Protein AF-A0A0A7XE29-F1 (afdb_monomer_lite)

Radius of gyration: 15.21 Å; chains: 1; bounding box: 36×23×38 Å

pLDDT: mean 97.55, std 1.5, range [86.81, 98.62]

Foldseek 3Di:
DVVVVVVLQVQCCVQVVQHDDPDDDPVNVVSCLDLSNLVSVLVVPPDPVVSVVSNLLSVLCVLQVCCVVPPDCCPPPVPSVVCNVVSVVVNVVD

InterPro domains:
  IPR024627 V(D)J recombination-activating protein 1 [PTHR11539] (1-94)
  IPR058556 V(D)J recombination-activating protein 1, ZnH2 domain [PF26104] (1-94)

Secondary structure (DSSP, 8-state):
-HHHHHHHHHHHHHHH-----SS--HHHHHHHSSHHHHHHHHTT---HHHHHHHHHHHHHHHHHHHHHHSS-HHHH-HHHHHTHHHHHHHHHH-

Organism: NCBI:txid318413

Structure (mmCIF, N/CA/C/O backbone):
data_AF-A0A0A7XE29-F1
#
_entry.id   AF-A0A0A7XE29-F1
#
loop_
_atom_site.group_PDB
_atom_site.id
_atom_site.type_symbol
_atom_site.label_atom_id
_atom_site.label_alt_id
_atom_site.label_comp_id
_atom_site.label_asym_id
_atom_site.label_entity_id
_atom_site.label_seq_id
_atom_site.pdbx_PDB_ins_code
_atom_site.Cartn_x
_atom_site.Cartn_y
_atom_site.Cartn_z
_atom_site.occupancy
_atom_site.B_iso_or_equiv
_atom_site.auth_seq_id
_atom_site.auth_comp_id
_atom_site.auth_asym_id
_atom_site.auth_atom_id
_atom_site.pdbx_PDB_model_num
ATOM 1 N N . ARG A 1 1 ? -6.156 14.280 15.704 1.00 86.81 1 ARG A N 1
ATOM 2 C CA . ARG A 1 1 ? -4.939 13.689 15.083 1.00 86.81 1 ARG A CA 1
ATOM 3 C C . ARG A 1 1 ? -4.352 12.551 15.930 1.00 86.81 1 ARG A C 1
ATOM 5 O O . ARG A 1 1 ? -4.450 11.422 15.482 1.00 86.81 1 ARG A O 1
ATOM 12 N N . LYS A 1 2 ? -3.891 12.778 17.175 1.00 92.19 2 LYS A N 1
ATOM 13 C CA . LYS A 1 2 ? -3.358 11.707 18.063 1.00 92.19 2 LYS A CA 1
ATOM 14 C C . LYS A 1 2 ? -4.292 10.490 18.249 1.00 92.19 2 LYS A C 1
ATOM 16 O O . LYS A 1 2 ? -3.834 9.357 18.189 1.00 92.19 2 LYS A O 1
ATOM 21 N N . LYS A 1 3 ? -5.607 10.714 18.398 1.00 95.81 3 LYS A N 1
ATOM 22 C CA . LYS A 1 3 ? -6.618 9.636 18.498 1.00 95.81 3 LYS A CA 1
ATOM 23 C C . LYS A 1 3 ? -6.666 8.723 17.259 1.00 95.81 3 LYS A C 1
ATOM 25 O O . LYS A 1 3 ? -6.800 7.512 17.398 1.00 95.81 3 LYS A O 1
ATOM 30 N N . TRP A 1 4 ? -6.522 9.296 16.061 1.00 96.94 4 TRP A N 1
ATOM 31 C CA . TRP A 1 4 ? -6.533 8.544 14.800 1.00 96.94 4 TRP A CA 1
ATOM 32 C C . TRP A 1 4 ? -5.295 7.658 14.668 1.00 96.94 4 TRP A C 1
ATOM 34 O O . TRP A 1 4 ? -5.422 6.484 14.344 1.00 96.94 4 TRP A O 1
ATOM 44 N N . GLN A 1 5 ? -4.120 8.187 15.024 1.00 96.75 5 GLN A N 1
ATOM 45 C CA . GLN A 1 5 ? -2.887 7.402 15.066 1.00 96.75 5 GLN A CA 1
ATOM 46 C C . GLN A 1 5 ? -3.004 6.224 16.044 1.00 96.75 5 GLN A C 1
ATOM 48 O O . GLN A 1 5 ? -2.747 5.092 15.659 1.00 96.75 5 GLN A O 1
ATOM 53 N N . ALA A 1 6 ? -3.486 6.461 17.270 1.00 97.19 6 ALA A N 1
ATOM 54 C CA . ALA A 1 6 ? -3.674 5.396 18.258 1.00 97.19 6 ALA A CA 1
ATOM 55 C C . ALA A 1 6 ? -4.667 4.311 17.793 1.00 97.19 6 ALA A C 1
ATOM 57 O O . ALA A 1 6 ? -4.493 3.133 18.105 1.00 97.19 6 ALA A O 1
ATOM 58 N N . THR A 1 7 ? -5.701 4.699 17.039 1.00 98.00 7 THR A N 1
ATOM 59 C CA . THR A 1 7 ? -6.679 3.762 16.462 1.00 98.00 7 THR A CA 1
ATOM 60 C C . THR A 1 7 ? -6.027 2.873 15.407 1.00 98.00 7 THR A C 1
ATOM 62 O O . THR A 1 7 ? -6.152 1.651 15.481 1.00 98.00 7 THR A O 1
ATOM 65 N N . LEU A 1 8 ? -5.277 3.476 14.480 1.00 98.00 8 LEU A N 1
ATOM 66 C CA . LEU A 1 8 ? -4.523 2.758 13.455 1.00 98.00 8 LEU A CA 1
ATOM 67 C C . LEU A 1 8 ? -3.501 1.802 14.084 1.00 98.00 8 LEU A C 1
ATOM 69 O O . LEU A 1 8 ? -3.496 0.614 13.778 1.00 98.00 8 LEU A O 1
ATOM 73 N N . ASP A 1 9 ? -2.697 2.298 15.022 1.00 97.81 9 ASP A N 1
ATOM 74 C CA . ASP A 1 9 ? -1.677 1.526 15.735 1.00 97.81 9 ASP A CA 1
ATOM 75 C C . ASP A 1 9 ? -2.276 0.313 16.462 1.00 97.81 9 ASP A C 1
ATOM 77 O O . ASP A 1 9 ? -1.753 -0.801 16.376 1.00 97.81 9 ASP A O 1
ATOM 81 N N . LYS A 1 10 ? -3.407 0.499 17.157 1.00 98.25 10 LYS A N 1
ATOM 82 C CA . LYS A 1 10 ? -4.117 -0.593 17.839 1.00 98.25 10 LYS A CA 1
ATOM 83 C C . LYS A 1 10 ? -4.627 -1.635 16.843 1.00 98.25 10 LYS A C 1
ATOM 85 O O . LYS A 1 10 ? -4.527 -2.832 17.115 1.00 98.25 10 LYS A O 1
ATOM 90 N N . HIS A 1 11 ? -5.169 -1.194 15.711 1.00 98.25 11 HIS A N 1
ATOM 91 C CA . HIS A 1 11 ? -5.719 -2.084 14.696 1.00 98.25 11 HIS A CA 1
ATOM 92 C C . HIS A 1 11 ? -4.622 -2.890 13.986 1.00 98.25 11 HIS A C 1
ATOM 94 O O . HIS A 1 11 ? -4.705 -4.116 13.939 1.00 98.25 11 HIS A O 1
ATOM 100 N N . LEU A 1 12 ? -3.542 -2.234 13.545 1.00 97.88 12 LEU A N 1
ATOM 101 C CA . LEU A 1 12 ? -2.386 -2.891 12.923 1.00 97.88 12 LEU A CA 1
ATOM 102 C C . LEU A 1 12 ? -1.701 -3.873 13.877 1.00 97.88 12 LEU A C 1
ATOM 104 O O . LEU A 1 12 ? -1.285 -4.957 13.468 1.00 97.88 12 LEU A O 1
ATOM 108 N N . ARG A 1 13 ? -1.639 -3.554 15.173 1.00 97.88 13 ARG A N 1
ATOM 109 C CA . ARG A 1 13 ? -1.149 -4.502 16.177 1.00 97.88 13 ARG A CA 1
ATOM 110 C C . ARG A 1 13 ? -2.045 -5.732 16.294 1.00 97.88 13 ARG A C 1
ATOM 112 O O . ARG A 1 13 ? -1.525 -6.834 16.408 1.00 97.88 13 ARG A O 1
ATOM 119 N N . LYS A 1 14 ? -3.369 -5.557 16.271 1.00 98.00 14 LYS A N 1
ATOM 120 C CA . LYS A 1 14 ? -4.334 -6.661 16.393 1.00 98.00 14 LYS A CA 1
ATOM 121 C C . LYS A 1 14 ? -4.352 -7.559 15.152 1.00 98.00 14 LYS A C 1
ATOM 123 O O . LYS A 1 14 ? -4.368 -8.772 15.305 1.00 98.00 14 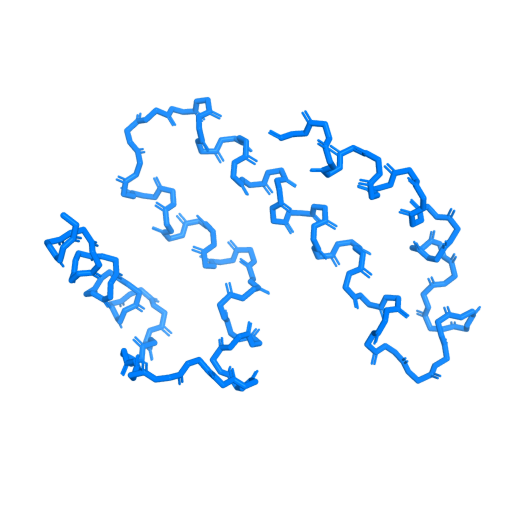LYS A O 1
ATOM 128 N N . LYS A 1 15 ? -4.374 -6.974 13.951 1.00 97.56 15 LYS A N 1
ATOM 129 C CA . LYS A 1 15 ? -4.522 -7.708 12.682 1.00 97.56 15 LYS A CA 1
ATOM 130 C C . LYS A 1 15 ? -3.204 -8.235 12.127 1.00 97.56 15 LYS A C 1
ATOM 132 O O . LYS A 1 15 ? -3.160 -9.352 11.639 1.00 97.56 15 LYS A O 1
ATOM 137 N N . MET A 1 16 ? -2.136 -7.446 12.245 1.00 95.81 16 MET A N 1
ATOM 138 C CA . MET A 1 16 ? -0.855 -7.707 11.577 1.00 95.81 16 MET A CA 1
ATOM 139 C C . MET A 1 16 ? 0.292 -7.995 12.556 1.00 95.81 16 MET A C 1
ATOM 141 O O . MET A 1 16 ? 1.442 -8.136 12.141 1.00 95.81 16 MET A O 1
ATOM 145 N N . ASN A 1 17 ? 0.023 -8.013 13.869 1.00 95.50 17 ASN A N 1
ATOM 146 C CA . ASN A 1 17 ? 1.046 -8.080 14.921 1.00 95.50 17 ASN A CA 1
ATOM 147 C C . ASN A 1 17 ? 2.154 -7.012 14.754 1.00 95.50 17 ASN A C 1
ATOM 149 O O . ASN A 1 17 ? 3.323 -7.216 15.101 1.00 95.50 17 ASN A O 1
ATOM 153 N N . LEU A 1 18 ? 1.795 -5.849 14.197 1.00 96.50 18 LEU A N 1
ATOM 154 C CA . LEU A 1 18 ? 2.714 -4.734 13.994 1.00 96.50 18 LEU A CA 1
ATOM 155 C C . LEU A 1 18 ? 2.767 -3.860 15.245 1.00 96.50 18 LEU A C 1
ATOM 157 O O . LEU A 1 18 ? 1.803 -3.186 15.602 1.00 96.50 18 LEU A O 1
ATOM 161 N N . LYS A 1 19 ? 3.912 -3.880 15.936 1.00 96.19 19 LYS A N 1
ATOM 162 C CA . LYS A 1 19 ? 4.148 -3.027 17.106 1.00 96.19 19 LYS A CA 1
ATOM 163 C C . LYS A 1 19 ? 4.359 -1.572 16.664 1.00 96.19 19 LYS A C 1
ATOM 165 O O . LYS A 1 19 ? 5.197 -1.354 15.789 1.00 96.19 19 LYS A O 1
ATOM 170 N N . PRO A 1 20 ? 3.681 -0.593 17.287 1.00 96.19 20 PRO A N 1
ATOM 171 C CA . PRO A 1 20 ? 3.917 0.821 17.012 1.00 96.19 20 PRO A CA 1
ATOM 172 C C . PRO A 1 20 ? 5.376 1.203 17.267 1.00 96.19 20 PRO A C 1
ATOM 174 O O . PRO A 1 20 ? 6.000 0.706 18.207 1.00 96.19 20 PRO A O 1
ATOM 177 N N . ILE A 1 21 ? 5.913 2.093 16.436 1.00 96.62 21 ILE A N 1
ATOM 178 C CA . ILE A 1 21 ? 7.292 2.582 16.524 1.00 96.62 21 ILE A CA 1
ATOM 179 C C . ILE A 1 21 ? 7.301 4.107 16.546 1.00 96.62 21 ILE A C 1
ATOM 181 O O . ILE A 1 21 ? 6.469 4.744 15.908 1.00 96.62 21 ILE A O 1
ATOM 185 N N . MET A 1 22 ? 8.265 4.700 17.252 1.00 94.50 22 MET A N 1
ATOM 186 C CA . MET A 1 22 ? 8.406 6.161 17.276 1.00 94.50 22 MET A CA 1
ATOM 187 C C . MET A 1 22 ? 8.980 6.719 15.971 1.00 94.50 22 MET A C 1
ATOM 189 O O . MET A 1 22 ? 8.564 7.781 15.519 1.00 94.50 22 MET A O 1
ATOM 193 N N . ARG A 1 23 ? 9.927 6.003 15.353 1.00 96.56 23 ARG A N 1
ATOM 194 C CA . ARG A 1 23 ? 10.563 6.396 14.092 1.00 96.56 23 ARG A CA 1
ATOM 195 C C . ARG A 1 23 ? 10.446 5.268 13.084 1.00 96.56 23 ARG A C 1
ATOM 197 O O . ARG A 1 23 ? 10.847 4.143 13.378 1.00 96.56 23 ARG A O 1
ATOM 204 N N . MET A 1 24 ? 9.931 5.589 11.898 1.00 97.12 24 MET A N 1
ATOM 205 C CA . MET A 1 24 ? 9.818 4.651 10.784 1.00 97.12 24 MET A CA 1
ATOM 206 C C . MET A 1 24 ? 11.183 4.043 10.444 1.00 97.12 24 MET A C 1
ATOM 208 O O . MET A 1 24 ? 12.174 4.762 10.322 1.00 97.12 24 MET A O 1
ATOM 212 N N . ASN A 1 25 ? 11.229 2.723 10.273 1.00 97.69 25 ASN A N 1
ATOM 213 C CA . ASN A 1 25 ? 12.428 2.008 9.847 1.00 97.69 25 ASN A CA 1
ATOM 214 C C . ASN A 1 25 ? 12.118 1.078 8.668 1.00 97.69 25 ASN A C 1
ATOM 216 O O . ASN A 1 25 ? 10.958 0.781 8.374 1.00 97.69 25 ASN A O 1
ATOM 220 N N . GLY A 1 26 ? 13.166 0.588 8.003 1.00 96.88 26 GLY A N 1
ATOM 221 C CA . GLY A 1 26 ? 13.018 -0.250 6.813 1.00 96.88 26 GLY A CA 1
ATOM 222 C C . GLY A 1 26 ? 12.294 -1.579 7.060 1.00 96.88 26 GLY A C 1
ATOM 223 O O . GLY A 1 26 ? 11.596 -2.056 6.168 1.00 96.88 26 GLY A O 1
ATOM 224 N N . ASN A 1 27 ? 12.418 -2.171 8.257 1.00 96.69 27 ASN A N 1
ATOM 225 C CA . ASN A 1 27 ? 11.706 -3.405 8.617 1.00 96.69 27 ASN A CA 1
ATOM 226 C C . ASN A 1 27 ? 10.198 -3.164 8.717 1.00 96.69 27 ASN A C 1
ATOM 228 O O . ASN A 1 27 ? 9.412 -3.944 8.184 1.00 96.69 27 ASN A O 1
ATOM 232 N N . PHE A 1 28 ? 9.799 -2.077 9.373 1.00 97.56 28 PHE A N 1
ATOM 233 C CA . PHE A 1 28 ? 8.399 -1.705 9.500 1.00 97.56 28 PHE A CA 1
ATOM 234 C C . PHE A 1 28 ? 7.816 -1.305 8.147 1.00 97.56 28 PHE A C 1
ATOM 236 O O . PHE A 1 28 ? 6.780 -1.836 7.769 1.00 97.56 28 PHE A O 1
ATOM 243 N N . ALA A 1 29 ? 8.518 -0.472 7.369 1.00 97.38 29 ALA A N 1
ATOM 244 C CA . ALA A 1 29 ? 8.083 -0.079 6.028 1.00 97.38 29 ALA A CA 1
ATOM 245 C C . ALA A 1 29 ? 7.883 -1.293 5.105 1.00 97.38 29 ALA A C 1
ATOM 247 O O . ALA A 1 29 ? 6.909 -1.351 4.362 1.00 97.38 29 ALA A O 1
ATOM 248 N N . ARG A 1 30 ? 8.763 -2.304 5.184 1.00 96.69 30 ARG A N 1
ATOM 249 C CA . ARG A 1 30 ? 8.608 -3.549 4.416 1.00 96.69 30 ARG A CA 1
ATOM 250 C C . ARG A 1 30 ? 7.329 -4.310 4.753 1.00 96.69 30 ARG A C 1
ATOM 252 O O . ARG A 1 30 ? 6.740 -4.864 3.834 1.00 96.69 30 ARG A O 1
ATOM 259 N N . LYS A 1 31 ? 6.926 -4.338 6.025 1.00 96.81 31 LYS A N 1
ATOM 260 C CA . LYS A 1 31 ? 5.691 -5.005 6.460 1.00 96.81 31 LYS A CA 1
ATOM 261 C C . LYS A 1 31 ? 4.443 -4.165 6.186 1.00 96.81 31 LYS A C 1
ATOM 263 O O . LYS A 1 31 ? 3.423 -4.722 5.820 1.00 96.81 31 LYS A O 1
ATOM 268 N N . LEU A 1 32 ? 4.541 -2.845 6.352 1.00 97.50 32 LEU A N 1
ATOM 269 C CA . LEU A 1 32 ? 3.431 -1.913 6.158 1.00 97.50 32 LEU A CA 1
ATOM 270 C C . LEU A 1 32 ? 3.028 -1.789 4.680 1.00 97.50 32 LEU A C 1
ATOM 272 O O . LEU A 1 32 ? 1.857 -1.630 4.364 1.00 97.50 32 LEU A O 1
ATOM 276 N N . MET A 1 33 ? 3.993 -1.851 3.761 1.00 97.81 33 MET A N 1
ATOM 277 C CA . MET A 1 33 ? 3.727 -1.733 2.327 1.00 97.81 33 MET A CA 1
ATOM 278 C C . MET A 1 33 ? 3.344 -3.093 1.726 1.00 97.81 33 MET A C 1
ATOM 280 O O . MET A 1 33 ? 4.148 -3.698 1.006 1.00 97.81 33 MET A O 1
ATOM 284 N N . SER A 1 34 ? 2.148 -3.582 2.074 1.00 97.38 34 SER A N 1
ATOM 285 C CA . SER A 1 34 ? 1.572 -4.860 1.628 1.00 97.38 34 SER A CA 1
ATOM 286 C C . SER A 1 34 ? 0.065 -4.756 1.345 1.00 97.38 34 SER A C 1
ATOM 288 O O . SER A 1 34 ? -0.613 -3.870 1.873 1.00 97.38 34 SER A O 1
ATOM 290 N N . LYS A 1 35 ? -0.466 -5.694 0.541 1.00 97.38 35 LYS A N 1
ATOM 291 C CA . LYS A 1 35 ? -1.913 -5.803 0.259 1.00 97.38 35 LYS A CA 1
ATOM 292 C C . LYS A 1 35 ? -2.723 -6.058 1.537 1.00 97.38 35 LYS A C 1
ATOM 294 O O . LYS A 1 35 ? -3.694 -5.365 1.810 1.00 97.38 35 LYS A O 1
ATOM 299 N N . GLU A 1 36 ? -2.229 -6.952 2.383 1.00 97.06 36 GLU A N 1
ATOM 300 C CA . GLU A 1 36 ? -2.838 -7.278 3.679 1.00 97.06 36 GLU A CA 1
ATOM 301 C C . GLU A 1 36 ? -2.964 -6.044 4.589 1.00 97.06 36 GLU A C 1
ATOM 303 O O . GLU A 1 36 ? -3.969 -5.850 5.271 1.00 97.06 36 GLU A O 1
ATOM 308 N N . THR A 1 37 ? -1.953 -5.165 4.588 1.00 97.75 37 THR A N 1
ATOM 309 C CA . THR A 1 37 ? -1.994 -3.951 5.410 1.00 97.75 37 THR A CA 1
ATOM 310 C C . THR A 1 37 ? -3.058 -2.983 4.909 1.00 97.75 37 THR A C 1
ATOM 312 O O . THR A 1 37 ? -3.785 -2.419 5.726 1.00 97.75 37 THR A O 1
ATOM 315 N N . VAL A 1 38 ? -3.172 -2.774 3.591 1.00 98.19 38 VAL A N 1
ATOM 316 C CA . VAL A 1 38 ? -4.207 -1.873 3.062 1.00 98.19 38 VAL A CA 1
ATOM 317 C C . VAL A 1 38 ? -5.607 -2.426 3.317 1.00 98.19 38 VAL A C 1
ATOM 319 O O . VAL A 1 38 ? -6.484 -1.659 3.697 1.00 98.19 38 VAL A O 1
ATOM 322 N N . GLU A 1 39 ? -5.804 -3.743 3.233 1.00 97.94 39 GLU A N 1
ATOM 323 C CA . GLU A 1 39 ? -7.068 -4.392 3.599 1.00 97.94 39 GLU A CA 1
ATOM 324 C C . GLU A 1 39 ? -7.438 -4.140 5.064 1.00 97.94 39 GLU A C 1
ATOM 326 O O . GLU A 1 39 ? -8.548 -3.685 5.340 1.00 97.94 39 GLU A O 1
ATOM 331 N N . ALA A 1 40 ? -6.494 -4.323 5.993 1.00 98.06 40 ALA A N 1
ATOM 332 C CA . ALA A 1 40 ? -6.717 -4.018 7.405 1.00 98.06 40 ALA A CA 1
ATOM 333 C C . ALA A 1 40 ? -7.041 -2.528 7.632 1.00 98.06 40 ALA A C 1
ATOM 335 O O . ALA A 1 40 ? -7.911 -2.182 8.425 1.00 98.06 40 ALA A O 1
ATOM 336 N N . VAL A 1 41 ? -6.374 -1.612 6.922 1.00 98.06 41 VAL A N 1
ATOM 337 C CA . VAL A 1 41 ? -6.680 -0.176 7.028 1.00 98.06 41 VAL A CA 1
ATOM 338 C C . VAL A 1 41 ? -8.060 0.152 6.449 1.00 98.06 41 VAL A C 1
ATOM 340 O O . VAL A 1 41 ? -8.762 0.987 7.020 1.00 98.06 41 VAL A O 1
ATOM 343 N N . CYS A 1 42 ? -8.484 -0.513 5.372 1.00 98.19 42 CYS A N 1
ATOM 344 C CA . CYS A 1 42 ? -9.813 -0.340 4.789 1.00 98.19 42 CYS A CA 1
ATOM 345 C C . CYS A 1 42 ? -10.943 -0.694 5.768 1.00 98.19 42 CYS A C 1
ATOM 347 O O . CYS A 1 42 ? -11.965 -0.017 5.737 1.00 98.19 42 CYS A O 1
ATOM 349 N N . GLU A 1 43 ? -10.750 -1.642 6.696 1.00 97.75 43 GLU A N 1
ATOM 350 C CA . GLU A 1 43 ? -11.731 -1.946 7.759 1.00 97.75 43 GLU A CA 1
ATOM 351 C C . GLU A 1 43 ? -12.039 -0.738 8.668 1.00 97.75 43 GLU A C 1
ATOM 353 O O . GLU A 1 43 ? -13.076 -0.698 9.328 1.00 97.75 43 GLU A O 1
ATOM 358 N N . LEU A 1 44 ? -11.142 0.252 8.729 1.00 97.88 44 LEU A N 1
ATOM 359 C CA . LEU A 1 44 ? -11.312 1.471 9.526 1.00 97.88 44 LEU A CA 1
ATOM 360 C C . LEU A 1 44 ? -11.942 2.632 8.738 1.00 97.88 44 LEU A C 1
ATOM 362 O O . LEU A 1 44 ? -12.187 3.699 9.309 1.00 97.88 44 LEU A O 1
ATOM 366 N N . ILE A 1 45 ? -12.160 2.470 7.431 1.00 97.56 45 ILE A N 1
ATOM 367 C CA . ILE A 1 45 ? -12.624 3.524 6.525 1.00 97.56 45 ILE A CA 1
ATOM 368 C C . ILE A 1 45 ? -14.076 3.246 6.139 1.00 97.56 45 ILE A C 1
ATOM 370 O O . ILE A 1 45 ? -14.372 2.231 5.530 1.00 97.56 45 ILE A O 1
ATOM 374 N N . HIS A 1 46 ? -14.982 4.181 6.424 1.00 96.81 46 HIS A N 1
ATOM 375 C CA . HIS A 1 46 ? -16.409 4.004 6.121 1.00 96.81 46 HIS A CA 1
ATOM 376 C C . HIS A 1 46 ? -16.754 4.155 4.630 1.00 96.81 46 HIS A C 1
ATOM 378 O O . HIS A 1 46 ? -17.707 3.554 4.159 1.00 96.81 46 HIS A O 1
ATOM 384 N N . SER A 1 47 ? -16.011 4.982 3.889 1.00 98.25 47 SER A N 1
ATOM 385 C CA . SER A 1 47 ? -16.291 5.263 2.475 1.00 98.25 47 SER A CA 1
ATOM 386 C C . SER A 1 47 ? -15.682 4.191 1.576 1.00 98.25 47 SER A C 1
ATOM 388 O O . SER A 1 47 ? -14.459 4.055 1.528 1.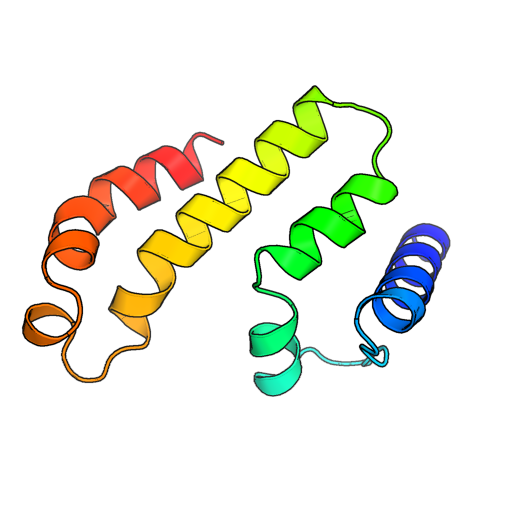00 98.25 47 SER A O 1
ATOM 390 N N . GLU A 1 48 ? -16.531 3.478 0.837 1.00 97.06 48 GLU A N 1
ATOM 391 C CA . GLU A 1 48 ? -16.114 2.456 -0.129 1.00 97.06 48 GLU A CA 1
ATOM 392 C C . GLU A 1 48 ? -15.232 3.041 -1.236 1.00 97.06 48 GLU A C 1
ATOM 394 O O . GLU A 1 48 ? -14.176 2.487 -1.529 1.00 97.06 48 GLU A O 1
ATOM 399 N N . GLU A 1 49 ? -15.581 4.216 -1.767 1.00 97.88 49 GLU A N 1
ATOM 400 C CA . GLU A 1 49 ? -14.770 4.927 -2.768 1.00 97.88 49 GLU A CA 1
ATOM 401 C C . GLU A 1 49 ? -13.335 5.158 -2.276 1.00 97.88 49 GLU A C 1
ATOM 403 O O . GLU A 1 49 ? -12.365 4.883 -2.983 1.00 97.88 49 GLU A O 1
ATOM 408 N N . ARG A 1 50 ? -13.173 5.583 -1.015 1.00 98.12 50 ARG A N 1
ATOM 409 C CA . ARG A 1 50 ? -11.847 5.773 -0.411 1.00 98.12 50 ARG A CA 1
ATOM 410 C C . ARG A 1 50 ? -11.119 4.457 -0.165 1.00 98.12 50 ARG A C 1
ATOM 412 O O . ARG A 1 50 ? -9.891 4.438 -0.220 1.00 98.12 50 ARG A O 1
ATOM 419 N N . GLN A 1 51 ? -11.838 3.373 0.126 1.00 98.25 51 GLN A N 1
ATOM 420 C CA . GLN A 1 51 ? -11.222 2.051 0.227 1.00 98.25 51 GLN A CA 1
ATOM 421 C C . GLN A 1 51 ? -10.690 1.587 -1.132 1.00 98.25 51 GLN A C 1
ATOM 423 O O . GLN A 1 51 ? -9.569 1.086 -1.195 1.00 98.25 51 GLN A O 1
ATOM 428 N N . VAL A 1 52 ? -11.459 1.776 -2.209 1.00 98.19 52 VAL A N 1
ATOM 429 C CA . VAL A 1 52 ? -11.046 1.436 -3.578 1.00 98.19 52 VAL A CA 1
ATOM 430 C C . VAL A 1 52 ? -9.816 2.246 -3.977 1.00 98.19 52 VAL A C 1
ATOM 432 O O . VAL A 1 52 ? -8.807 1.652 -4.352 1.00 98.19 52 VAL A O 1
ATOM 435 N N . ALA A 1 53 ? -9.848 3.568 -3.784 1.00 98.12 53 ALA A N 1
ATOM 436 C CA . ALA A 1 53 ? -8.715 4.440 -4.089 1.00 98.12 53 ALA A CA 1
ATOM 437 C C . ALA A 1 53 ? -7.444 4.033 -3.322 1.00 98.12 53 ALA A C 1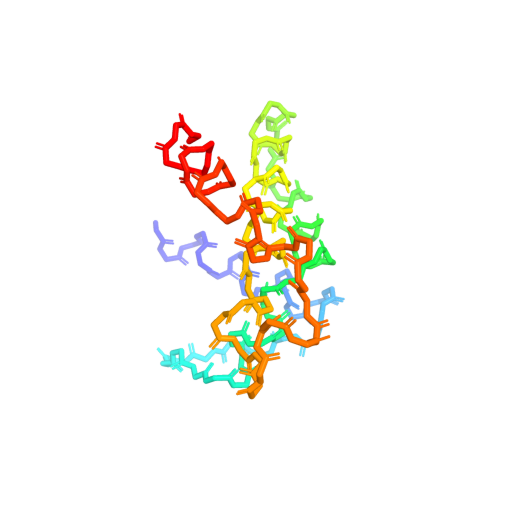
ATOM 439 O O . ALA A 1 53 ? -6.359 3.959 -3.895 1.00 98.12 53 ALA A O 1
ATOM 440 N N . LEU A 1 54 ? -7.560 3.697 -2.031 1.00 98.31 54 LEU A N 1
ATOM 441 C CA . LEU A 1 54 ? -6.406 3.282 -1.230 1.00 98.31 54 LEU A CA 1
ATOM 442 C C . LEU A 1 54 ? -5.826 1.935 -1.694 1.00 98.31 54 LEU A C 1
ATOM 444 O O . LEU A 1 54 ? -4.604 1.760 -1.710 1.00 98.31 54 LEU A O 1
ATOM 448 N N . LYS A 1 55 ? -6.688 0.985 -2.077 1.00 98.44 55 LYS A N 1
ATOM 449 C CA . LYS A 1 55 ? -6.268 -0.309 -2.631 1.00 98.44 55 LYS A C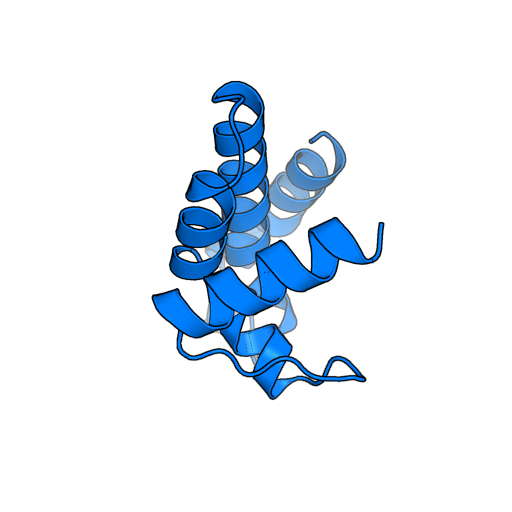A 1
ATOM 450 C C . LYS A 1 55 ? -5.575 -0.136 -3.980 1.00 98.44 55 LYS A C 1
ATOM 452 O O . LYS A 1 55 ? -4.530 -0.749 -4.184 1.00 98.44 55 LYS A O 1
ATOM 457 N N . GLU A 1 56 ? -6.106 0.716 -4.856 1.00 98.31 56 GLU A N 1
ATOM 458 C CA . GLU A 1 56 ? -5.485 1.044 -6.146 1.00 98.31 56 GLU A CA 1
ATOM 459 C C . GLU A 1 56 ? -4.107 1.688 -5.945 1.00 98.31 56 GLU A C 1
ATOM 461 O O . GLU A 1 56 ? -3.122 1.247 -6.540 1.00 98.31 56 GLU A O 1
ATOM 466 N N . LEU A 1 57 ? -4.006 2.648 -5.021 1.00 98.56 57 LEU A N 1
ATOM 467 C CA . LEU A 1 57 ? -2.748 3.307 -4.678 1.00 98.56 57 LEU A CA 1
ATOM 468 C C . LEU A 1 57 ? -1.686 2.301 -4.202 1.00 98.56 57 LEU A C 1
ATOM 470 O O . LEU A 1 57 ? -0.539 2.330 -4.654 1.00 98.56 57 LEU A O 1
ATOM 474 N N . MET A 1 58 ? -2.056 1.377 -3.309 1.00 98.50 58 MET A N 1
ATOM 475 C CA . MET A 1 58 ? -1.142 0.331 -2.839 1.00 98.50 58 MET A CA 1
ATOM 476 C C . MET A 1 58 ? -0.772 -0.655 -3.955 1.00 98.50 58 MET A C 1
ATOM 478 O O . MET A 1 58 ? 0.380 -1.078 -4.036 1.00 98.50 58 MET A O 1
ATOM 482 N N . ASP A 1 59 ? -1.711 -1.026 -4.826 1.00 98.38 59 ASP A N 1
ATOM 483 C CA . ASP A 1 59 ? -1.440 -1.940 -5.938 1.00 98.38 59 ASP A CA 1
ATOM 484 C C . ASP A 1 59 ? -0.431 -1.340 -6.929 1.00 98.38 59 ASP A C 1
ATOM 486 O O . ASP A 1 59 ? 0.553 -1.995 -7.279 1.00 98.38 59 ASP A O 1
ATOM 490 N N . LEU A 1 60 ? -0.595 -0.065 -7.291 1.00 98.62 60 LEU A N 1
ATOM 491 C CA . LEU A 1 60 ? 0.372 0.671 -8.110 1.00 98.62 60 LEU A CA 1
ATOM 492 C C . LEU A 1 60 ? 1.737 0.772 -7.424 1.00 98.62 60 LEU A C 1
ATOM 494 O O . LEU A 1 60 ? 2.762 0.489 -8.047 1.00 98.62 60 LEU A O 1
ATOM 498 N N . TYR A 1 61 ? 1.767 1.100 -6.128 1.00 98.56 61 TYR A N 1
ATOM 499 C CA . TYR A 1 61 ? 3.014 1.112 -5.361 1.00 98.56 61 TYR A CA 1
ATOM 500 C C . TYR A 1 61 ? 3.732 -0.242 -5.436 1.00 98.56 61 TYR A C 1
ATOM 502 O O . TYR A 1 61 ? 4.941 -0.297 -5.665 1.00 98.56 61 TYR A O 1
ATOM 510 N N . LEU A 1 62 ? 2.999 -1.347 -5.275 1.00 98.38 62 LEU A N 1
ATOM 511 C CA . LEU A 1 62 ? 3.558 -2.698 -5.315 1.00 98.38 62 LEU A CA 1
ATOM 512 C C . LEU A 1 62 ? 4.003 -3.130 -6.715 1.00 98.38 62 LEU A C 1
ATOM 514 O O . LEU A 1 62 ? 4.966 -3.887 -6.807 1.00 98.38 62 LEU A O 1
ATOM 518 N N . LYS A 1 63 ? 3.372 -2.632 -7.782 1.00 98.38 63 LYS A N 1
ATOM 519 C CA . LYS A 1 63 ? 3.827 -2.831 -9.168 1.00 98.38 63 LYS A CA 1
ATOM 520 C C . LYS A 1 63 ? 5.130 -2.092 -9.457 1.00 98.38 63 LYS A C 1
ATOM 522 O O . LYS A 1 63 ? 5.988 -2.611 -10.159 1.00 98.38 63 LYS A O 1
ATOM 527 N N . MET A 1 64 ? 5.309 -0.897 -8.902 1.00 98.62 64 MET A N 1
ATOM 528 C CA . MET A 1 64 ? 6.514 -0.102 -9.147 1.00 98.62 64 MET A CA 1
ATOM 529 C C . MET A 1 64 ? 7.692 -0.502 -8.248 1.00 98.62 64 MET A C 1
ATOM 531 O O . MET A 1 64 ? 8.844 -0.478 -8.676 1.00 98.62 64 MET A O 1
ATOM 535 N N . LYS A 1 65 ? 7.418 -0.912 -7.005 1.00 98.38 65 LYS A N 1
ATOM 536 C CA . LYS A 1 65 ? 8.432 -1.200 -5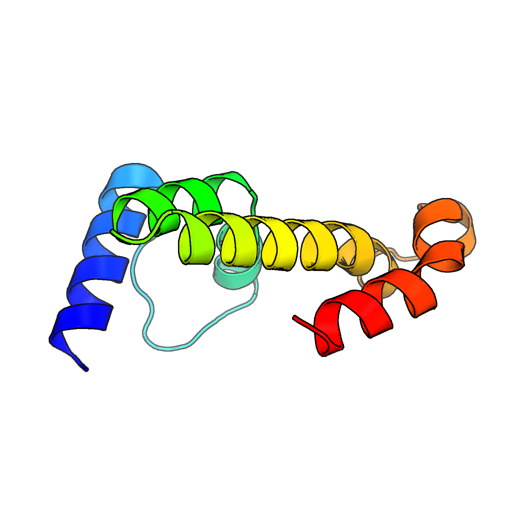.979 1.00 98.38 65 LYS A CA 1
ATOM 537 C C . LYS A 1 65 ? 9.553 -2.159 -6.397 1.00 98.38 65 LYS A C 1
ATOM 539 O O . LYS A 1 65 ? 10.690 -1.888 -6.005 1.00 98.38 65 LYS A O 1
ATOM 544 N N . PRO A 1 66 ? 9.305 -3.259 -7.133 1.00 98.31 66 PRO A N 1
ATOM 545 C CA . PRO A 1 66 ? 10.366 -4.157 -7.576 1.00 98.31 66 PRO A CA 1
ATOM 546 C C . PRO A 1 66 ? 11.444 -3.442 -8.386 1.00 98.31 66 PRO A C 1
ATOM 548 O O . PRO A 1 66 ? 12.619 -3.705 -8.160 1.00 98.31 66 PRO A O 1
ATOM 551 N N . VAL A 1 67 ? 11.067 -2.465 -9.215 1.00 98.56 67 VAL A N 1
ATOM 552 C CA . VAL A 1 67 ? 11.973 -1.789 -10.155 1.00 98.56 67 VAL A CA 1
ATOM 553 C C . VAL A 1 67 ? 13.147 -1.103 -9.451 1.00 98.56 67 VAL A C 1
ATOM 555 O O . VAL A 1 67 ? 14.283 -1.213 -9.902 1.00 98.56 67 VAL A O 1
ATOM 558 N N . TRP A 1 68 ? 12.913 -0.444 -8.312 1.00 97.56 68 TRP A N 1
ATOM 559 C CA . TRP A 1 68 ? 13.981 0.203 -7.531 1.00 97.56 68 TRP A CA 1
ATOM 560 C C . TRP A 1 68 ? 14.520 -0.660 -6.381 1.00 97.56 68 TRP A C 1
ATOM 562 O O . TRP A 1 68 ? 15.373 -0.208 -5.614 1.00 97.56 68 TRP A O 1
ATOM 572 N N . ARG A 1 69 ? 13.990 -1.875 -6.187 1.00 97.94 69 ARG A N 1
ATOM 573 C CA . ARG A 1 69 ? 14.420 -2.790 -5.116 1.00 97.94 69 ARG A CA 1
ATOM 574 C C . ARG A 1 69 ? 15.247 -3.967 -5.612 1.00 97.94 69 ARG A C 1
ATOM 576 O O . ARG A 1 69 ? 16.056 -4.458 -4.829 1.00 97.94 69 ARG A O 1
ATOM 583 N N . SER A 1 70 ? 15.024 -4.417 -6.842 1.00 97.75 70 SER A N 1
ATOM 584 C CA . SER A 1 70 ? 15.803 -5.467 -7.500 1.00 97.75 70 SER A CA 1
ATOM 585 C C . SER A 1 70 ? 17.250 -5.038 -7.710 1.00 97.75 70 SER A C 1
ATOM 587 O O . SER A 1 70 ? 17.520 -3.851 -7.905 1.00 97.75 70 SER A O 1
ATOM 589 N N . SER A 1 71 ? 18.170 -6.001 -7.747 1.00 98.19 71 SER A N 1
ATOM 590 C CA . SER A 1 71 ? 19.565 -5.728 -8.102 1.00 98.19 71 SER A CA 1
ATOM 591 C C . SER A 1 71 ? 19.722 -5.471 -9.604 1.00 98.19 71 SER A C 1
ATOM 593 O O . SER A 1 71 ? 20.534 -4.636 -9.995 1.00 98.19 71 SER A O 1
ATOM 595 N N . CYS A 1 72 ? 18.930 -6.144 -10.447 1.00 98.00 72 CYS A N 1
ATOM 596 C CA . CYS A 1 72 ? 18.916 -5.943 -11.895 1.00 98.00 72 CYS A CA 1
ATOM 597 C C . CYS A 1 72 ? 17.476 -5.940 -12.461 1.00 98.00 72 CYS A C 1
ATOM 599 O O . CYS A 1 72 ? 17.002 -6.973 -12.943 1.00 98.00 72 CYS A O 1
ATOM 601 N N . PRO A 1 73 ? 16.767 -4.792 -12.467 1.00 98.19 73 PRO A N 1
ATOM 602 C CA . PRO A 1 73 ? 15.355 -4.731 -12.873 1.00 98.19 73 PRO A CA 1
ATOM 603 C C . PRO A 1 73 ? 15.110 -5.171 -14.320 1.00 98.19 73 PRO A C 1
ATOM 605 O O . PRO A 1 73 ? 14.103 -5.812 -14.601 1.00 98.19 73 PRO A O 1
ATOM 608 N N . ALA A 1 74 ? 16.057 -4.912 -15.228 1.00 98.06 74 ALA A N 1
ATOM 609 C CA . ALA A 1 74 ? 15.962 -5.329 -16.628 1.00 98.06 74 ALA A CA 1
ATOM 610 C C . ALA A 1 74 ? 15.926 -6.859 -16.820 1.00 98.06 74 ALA A C 1
ATOM 612 O O . ALA A 1 74 ? 15.484 -7.326 -17.864 1.00 98.06 74 ALA A O 1
ATOM 613 N N . LYS A 1 75 ? 16.390 -7.637 -15.831 1.00 98.12 75 LYS A N 1
ATOM 614 C CA . LYS A 1 75 ? 16.350 -9.108 -15.845 1.00 98.12 75 LYS A CA 1
ATOM 615 C C . LYS A 1 75 ? 15.280 -9.664 -14.910 1.00 98.12 75 LYS A C 1
ATOM 617 O O . LYS A 1 75 ? 14.600 -10.617 -15.263 1.00 98.12 75 LYS A O 1
ATOM 622 N N . GLU A 1 76 ? 15.149 -9.084 -13.719 1.00 98.31 76 GLU A N 1
ATOM 623 C CA . GLU A 1 76 ? 14.283 -9.599 -12.653 1.00 98.31 76 GLU A CA 1
ATOM 624 C C . GLU A 1 76 ? 12.816 -9.175 -12.808 1.00 98.31 76 GLU A C 1
ATOM 626 O O . GLU A 1 76 ? 11.921 -9.905 -12.392 1.00 98.31 76 GLU A O 1
ATOM 631 N N . CYS A 1 77 ? 12.550 -7.996 -13.380 1.00 98.00 77 CYS A N 1
ATOM 632 C CA . CYS A 1 77 ? 11.192 -7.477 -13.560 1.00 98.00 77 CYS A CA 1
ATOM 633 C C . CYS A 1 77 ? 11.044 -6.594 -14.821 1.00 98.00 77 CYS A C 1
ATOM 635 O O . CYS A 1 77 ? 10.591 -5.449 -14.722 1.00 98.00 77 CYS A O 1
ATOM 637 N N . PRO A 1 78 ? 11.390 -7.107 -16.021 1.00 98.12 78 PRO A N 1
ATOM 638 C CA . PRO A 1 78 ? 11.404 -6.319 -17.259 1.00 98.12 78 PRO A CA 1
ATOM 639 C C . PRO A 1 78 ? 10.038 -5.719 -17.621 1.00 98.12 78 PRO A C 1
AT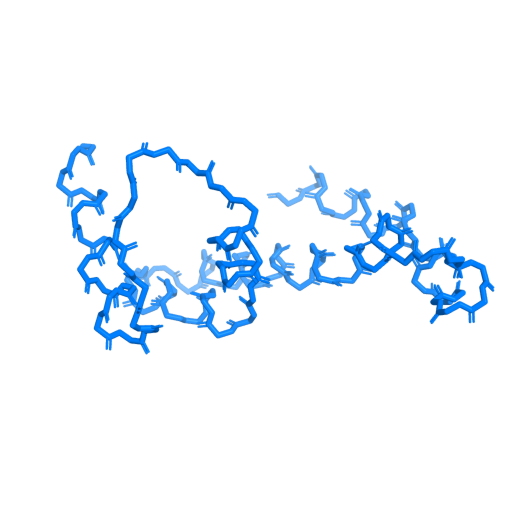OM 641 O O . PRO A 1 78 ? 9.970 -4.580 -18.078 1.00 98.12 78 PRO A O 1
ATOM 644 N N . GLU A 1 79 ? 8.945 -6.444 -17.372 1.00 98.12 79 GLU A N 1
ATOM 645 C CA . GLU A 1 79 ? 7.582 -5.963 -17.641 1.00 98.12 79 GLU A CA 1
ATOM 646 C C . GLU A 1 79 ? 7.219 -4.758 -16.765 1.00 98.12 79 GLU A C 1
ATOM 648 O O . GLU A 1 79 ? 6.756 -3.731 -17.262 1.00 98.12 79 GLU A O 1
ATOM 653 N N . LEU A 1 80 ? 7.500 -4.849 -15.461 1.00 98.31 80 LEU A N 1
ATOM 654 C CA . LEU A 1 80 ? 7.246 -3.763 -14.511 1.00 98.31 80 LEU A CA 1
ATOM 655 C C . LEU A 1 80 ? 8.144 -2.554 -14.784 1.00 98.31 80 LEU A C 1
ATOM 657 O O . LEU A 1 80 ? 7.694 -1.419 -14.632 1.00 98.31 80 LEU A O 1
ATOM 661 N N . LEU A 1 81 ? 9.388 -2.786 -15.217 1.00 98.50 81 LEU A N 1
ATOM 662 C CA . LEU A 1 81 ? 10.297 -1.728 -15.654 1.00 98.50 81 LEU A CA 1
ATOM 663 C C . LEU A 1 81 ? 9.744 -0.996 -16.887 1.00 98.50 81 LEU A C 1
ATOM 665 O O . LEU A 1 81 ? 9.738 0.232 -16.907 1.00 98.50 81 LEU A O 1
ATOM 669 N N . CYS A 1 82 ? 9.237 -1.726 -17.884 1.00 98.38 82 CYS A N 1
ATOM 670 C CA . CYS A 1 82 ? 8.640 -1.143 -19.088 1.00 98.38 82 CYS A CA 1
ATOM 671 C C . CYS A 1 82 ? 7.387 -0.309 -18.769 1.00 98.38 82 CYS A C 1
ATOM 673 O O . CYS A 1 82 ? 7.215 0.790 -19.294 1.00 98.38 82 CYS A O 1
ATOM 675 N N . GLN A 1 83 ? 6.542 -0.788 -17.854 1.00 98.44 83 GLN A N 1
ATOM 676 C CA . GLN A 1 83 ? 5.302 -0.114 -17.454 1.00 98.44 83 GLN A CA 1
ATOM 677 C C . GLN A 1 83 ? 5.493 0.961 -16.374 1.00 98.44 83 GLN A C 1
ATOM 679 O O . GLN A 1 83 ? 4.524 1.608 -15.974 1.00 98.44 83 GLN A O 1
ATOM 684 N N . TYR A 1 84 ? 6.717 1.173 -15.886 1.00 98.56 84 TYR A N 1
ATOM 685 C CA . TYR A 1 84 ? 6.974 2.036 -14.734 1.00 98.56 84 TYR A CA 1
ATOM 686 C C . TYR A 1 84 ? 6.460 3.466 -14.934 1.00 98.56 84 TYR A C 1
ATOM 688 O O . TYR A 1 84 ? 5.811 4.008 -14.043 1.00 98.56 84 TYR A O 1
ATOM 696 N N . SER A 1 85 ? 6.703 4.061 -16.108 1.00 98.38 85 SER A N 1
ATOM 697 C CA . SER A 1 85 ? 6.245 5.424 -16.417 1.00 98.38 85 SER A CA 1
ATOM 698 C C . SER A 1 85 ? 4.722 5.541 -16.431 1.00 98.38 85 SER A C 1
ATOM 700 O O . SER A 1 85 ? 4.184 6.530 -15.948 1.00 98.38 85 SER A O 1
ATOM 702 N N . TYR A 1 86 ? 4.020 4.524 -16.934 1.00 98.31 86 TYR A N 1
ATOM 703 C CA . TYR A 1 86 ? 2.558 4.497 -16.908 1.00 98.31 86 TYR A CA 1
ATOM 704 C C . TYR A 1 86 ? 2.035 4.370 -15.470 1.00 98.31 86 TYR A C 1
ATOM 706 O O . TYR A 1 86 ? 1.173 5.138 -15.045 1.00 98.31 86 TYR A O 1
ATOM 714 N N . HIS A 1 87 ? 2.594 3.441 -14.685 1.00 98.44 87 HIS A N 1
ATOM 715 C CA . HIS A 1 87 ? 2.192 3.257 -13.290 1.00 98.44 87 HIS A CA 1
ATOM 716 C C . HIS A 1 87 ? 2.468 4.492 -12.427 1.00 98.44 87 HIS A C 1
ATOM 718 O O . HIS A 1 87 ? 1.652 4.814 -11.568 1.00 98.44 87 HIS A O 1
ATOM 724 N N . SER A 1 88 ? 3.582 5.195 -12.650 1.00 98.44 88 SER A N 1
ATOM 725 C CA . SER A 1 88 ? 3.928 6.392 -11.880 1.00 98.44 88 SER A CA 1
ATOM 726 C C . SER A 1 88 ? 3.055 7.592 -12.238 1.00 98.44 88 SER A C 1
ATOM 728 O O . SER A 1 88 ? 2.665 8.331 -11.337 1.00 98.44 88 SER A O 1
ATOM 730 N N . GLN A 1 89 ? 2.684 7.749 -13.515 1.00 98.56 89 GLN A N 1
ATOM 731 C CA . GLN A 1 89 ? 1.700 8.744 -13.949 1.00 98.56 89 GLN A CA 1
ATOM 732 C C . GLN A 1 89 ? 0.340 8.478 -13.308 1.00 98.56 89 GLN A C 1
ATOM 734 O O . GLN A 1 89 ? -0.180 9.346 -12.614 1.00 98.56 89 GLN A O 1
ATOM 739 N N . ARG A 1 90 ? -0.182 7.249 -13.424 1.00 98.38 90 ARG A N 1
ATOM 740 C CA . ARG A 1 90 ? -1.457 6.879 -12.796 1.00 98.38 90 ARG A CA 1
ATOM 741 C C . ARG A 1 90 ? -1.432 7.059 -11.276 1.00 98.38 90 ARG A C 1
ATOM 743 O O . ARG A 1 90 ? -2.414 7.503 -10.698 1.00 98.38 90 ARG A O 1
ATOM 750 N N . PHE A 1 91 ? -0.313 6.738 -10.627 1.00 98.31 91 PHE A N 1
ATOM 751 C CA . PHE A 1 91 ? -0.142 6.951 -9.188 1.00 98.31 91 PHE A CA 1
ATOM 752 C C . PHE A 1 91 ? -0.184 8.437 -8.808 1.00 98.31 91 PHE A C 1
ATOM 754 O O . PHE A 1 91 ? -0.667 8.758 -7.732 1.00 98.31 91 PHE A O 1
ATOM 761 N N . ALA A 1 92 ? 0.334 9.331 -9.655 1.00 98.06 92 ALA A N 1
ATOM 762 C CA . ALA A 1 92 ? 0.316 10.773 -9.412 1.00 98.06 92 ALA A CA 1
ATOM 763 C C . ALA A 1 92 ? -1.048 11.426 -9.702 1.00 98.06 92 ALA A C 1
ATOM 765 O O . ALA A 1 92 ? -1.326 12.501 -9.176 1.00 98.06 92 ALA A O 1
ATOM 766 N N . GLU A 1 93 ? -1.870 10.802 -10.549 1.00 97.75 93 GLU A N 1
ATOM 767 C CA . GLU A 1 93 ? -3.240 11.241 -10.848 1.00 97.75 93 GLU A CA 1
ATOM 768 C C . GLU A 1 93 ? -4.256 10.873 -9.757 1.00 97.75 93 GLU A C 1
ATOM 770 O O . GLU A 1 93 ? -5.295 11.529 -9.656 1.00 97.75 93 GLU A O 1
ATOM 775 N N . LEU A 1 94 ? -3.981 9.816 -8.987 1.00 94.88 94 LEU A N 1
ATOM 776 C CA . LEU A 1 94 ? -4.792 9.363 -7.850 1.00 94.88 94 LEU A CA 1
ATOM 777 C C . LEU A 1 94 ? -4.589 10.232 -6.604 1.00 94.88 94 LEU A C 1
ATOM 779 O O . LEU A 1 94 ? -5.606 10.486 -5.917 1.00 94.88 94 LEU A O 1
#

Sequence (94 aa):
RKKWQATLDKHLRKKMNLKPIMRMNGNFARKLMSKETVEAVCELIHSEERQVALKELMDLYLKMKPVWRSSCPAKECPELLCQYSYHSQRFAEL